Protein AF-A0A527Q162-F1 (afdb_monomer_lite)

Foldseek 3Di:
DVQVVCVVVVDHDDDDDDDAADDPVCPVQCVPPVSQCVSLVVDPVSHHHYPVVCVVVVCCCVDPVVD

Secondary structure (DSSP, 8-state):
-HHHHHGGGT---------SB--GGGHHHHT-HHHHHHHHHHSTT-SPBPGGGGHHHHHHHHSGGG-

pLDDT: mean 97.19, std 1.87, range [84.12, 98.44]

Radius of gyration: 16.28 Å; chains: 1; bounding box: 34×19×41 Å

Structure (mmCIF, N/CA/C/O backbone):
data_AF-A0A527Q162-F1
#
_entry.id   AF-A0A527Q162-F1
#
loop_
_atom_site.group_PDB
_atom_site.id
_atom_site.type_symbol
_atom_site.label_atom_id
_atom_site.label_alt_id
_at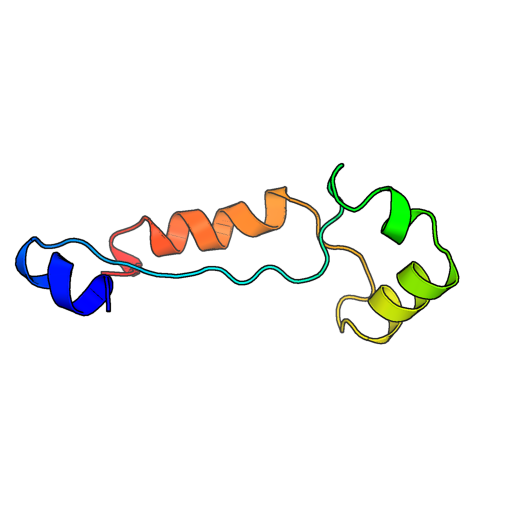om_site.label_comp_id
_atom_site.label_asym_id
_atom_site.label_entity_id
_atom_site.label_seq_id
_atom_site.pdbx_PDB_ins_code
_atom_site.Cartn_x
_atom_site.Cartn_y
_atom_site.Cartn_z
_atom_site.occupancy
_atom_site.B_iso_or_equiv
_atom_site.auth_seq_id
_atom_site.auth_comp_id
_atom_site.auth_asym_id
_atom_site.auth_atom_id
_atom_site.pdbx_PDB_model_num
ATOM 1 N N . SER A 1 1 ? -0.359 -10.247 19.907 1.00 92.50 1 SER A N 1
ATOM 2 C CA . SER A 1 1 ? -0.445 -9.450 18.666 1.00 92.50 1 SER A CA 1
ATOM 3 C C . SER A 1 1 ? -1.203 -8.191 19.012 1.00 92.50 1 SER A C 1
ATOM 5 O O . SER A 1 1 ? -2.105 -8.260 19.841 1.00 92.50 1 SER A O 1
ATOM 7 N N . THR A 1 2 ? -0.879 -7.059 18.388 1.00 97.44 2 THR A N 1
ATOM 8 C CA . THR A 1 2 ? -1.492 -5.765 18.731 1.00 97.44 2 THR A CA 1
ATOM 9 C C . THR A 1 2 ? -3.023 -5.800 18.628 1.00 97.44 2 THR A C 1
ATOM 11 O O . THR A 1 2 ? -3.704 -5.266 19.496 1.00 97.44 2 THR A O 1
ATOM 14 N N . ALA A 1 3 ? -3.572 -6.525 17.645 1.00 97.94 3 ALA A N 1
ATOM 15 C CA . ALA A 1 3 ? -5.013 -6.764 17.535 1.00 97.94 3 ALA A CA 1
ATOM 16 C C . ALA A 1 3 ? -5.603 -7.474 18.773 1.00 97.94 3 ALA A C 1
ATOM 18 O O . ALA A 1 3 ? -6.602 -7.022 19.325 1.00 97.94 3 ALA A O 1
ATOM 19 N N . ALA A 1 4 ? -4.973 -8.554 19.254 1.00 98.12 4 ALA A N 1
ATOM 20 C CA . ALA A 1 4 ? -5.456 -9.295 20.425 1.00 98.12 4 ALA A CA 1
ATOM 21 C C . ALA A 1 4 ? -5.380 -8.472 21.724 1.00 98.12 4 ALA A C 1
ATOM 23 O O . ALA A 1 4 ? -6.220 -8.624 22.608 1.00 98.12 4 ALA A O 1
ATOM 24 N N . GLU A 1 5 ? -4.383 -7.595 21.844 1.00 98.38 5 GLU A N 1
ATOM 25 C CA . GLU A 1 5 ? -4.178 -6.754 23.028 1.00 98.38 5 GLU A CA 1
ATOM 26 C C . GLU A 1 5 ? -5.171 -5.587 23.098 1.00 98.38 5 GLU A C 1
ATOM 28 O O . GLU A 1 5 ? -5.654 -5.249 24.183 1.00 98.38 5 GLU A O 1
ATOM 33 N N . LEU A 1 6 ? -5.497 -4.986 21.949 1.00 98.25 6 LEU A N 1
ATOM 34 C CA . LEU A 1 6 ? -6.310 -3.771 21.876 1.00 98.25 6 LEU A CA 1
ATOM 35 C C . LEU A 1 6 ? -7.784 -4.019 21.535 1.00 98.25 6 LEU A C 1
ATOM 37 O O . LEU A 1 6 ? -8.613 -3.150 21.804 1.00 98.25 6 LEU A O 1
ATOM 41 N N . GLY A 1 7 ? -8.144 -5.203 21.032 1.00 97.81 7 GLY A N 1
ATOM 42 C CA . GLY A 1 7 ? -9.519 -5.516 20.630 1.00 97.81 7 GLY A CA 1
ATOM 43 C C . GLY A 1 7 ? -10.550 -5.349 21.753 1.00 97.81 7 GLY A C 1
ATOM 44 O O . GLY A 1 7 ? -11.651 -4.864 21.512 1.00 97.81 7 GLY A O 1
ATOM 45 N N . ARG A 1 8 ? -10.180 -5.624 23.015 1.00 97.62 8 ARG A N 1
ATOM 46 C CA . ARG A 1 8 ? -11.061 -5.383 24.182 1.00 97.62 8 ARG A CA 1
ATOM 47 C C . ARG A 1 8 ? -11.429 -3.907 24.391 1.00 97.62 8 ARG A C 1
ATOM 49 O O . ARG A 1 8 ? -12.369 -3.614 25.119 1.00 97.62 8 ARG A O 1
ATOM 56 N N . HIS A 1 9 ? -10.659 -2.991 23.806 1.00 97.88 9 HIS A N 1
ATOM 57 C CA . HIS A 1 9 ? -10.903 -1.551 23.826 1.00 97.88 9 HIS A CA 1
ATOM 58 C C . HIS A 1 9 ? -11.666 -1.075 22.577 1.00 97.88 9 HIS A C 1
ATOM 60 O O . HIS A 1 9 ? -11.829 0.127 22.399 1.00 97.88 9 HIS A O 1
ATOM 66 N N . GLY A 1 10 ? -12.116 -1.996 21.714 1.00 96.50 10 GLY A N 1
ATOM 67 C CA . GLY A 1 10 ? -12.798 -1.672 20.460 1.00 96.50 10 GLY A CA 1
ATOM 68 C C . GLY A 1 10 ? -11.870 -1.136 19.367 1.00 96.50 10 GLY A C 1
ATOM 69 O O . GLY A 1 10 ? -12.336 -0.455 18.464 1.00 96.50 10 GLY A O 1
ATOM 70 N N . ILE A 1 11 ? -10.559 -1.397 19.452 1.00 97.62 11 ILE A N 1
ATOM 71 C CA . ILE A 1 11 ? -9.574 -0.925 18.469 1.00 97.62 11 ILE A CA 1
ATOM 72 C C . ILE A 1 11 ? -9.246 -2.056 17.491 1.00 97.62 11 ILE A C 1
ATOM 74 O O . ILE A 1 11 ? -8.716 -3.095 17.893 1.00 97.62 11 ILE A O 1
ATOM 78 N N . THR A 1 12 ? -9.494 -1.829 16.201 1.00 98.00 12 THR A N 1
ATOM 79 C CA . THR A 1 12 ? -9.055 -2.716 15.117 1.00 98.00 12 THR A CA 1
ATOM 80 C C . THR A 1 12 ? -7.606 -2.439 14.736 1.00 98.00 12 THR A C 1
ATOM 82 O O . THR A 1 12 ? -7.191 -1.284 14.637 1.00 98.00 12 THR A O 1
ATOM 85 N N . VAL A 1 13 ? -6.833 -3.491 14.464 1.00 98.00 13 VAL A N 1
ATOM 86 C CA . VAL A 1 13 ? -5.447 -3.362 13.999 1.00 98.00 13 VAL A CA 1
ATOM 87 C C . VAL A 1 13 ? -5.249 -4.230 12.768 1.00 98.00 13 VAL A C 1
ATOM 89 O O . VAL A 1 13 ? -5.305 -5.454 12.853 1.00 98.00 13 VAL A O 1
ATOM 92 N N . ASN A 1 14 ? -4.989 -3.575 11.641 1.00 97.81 14 ASN A N 1
ATOM 93 C CA . ASN A 1 14 ? -4.803 -4.187 10.331 1.00 97.81 14 ASN A CA 1
AT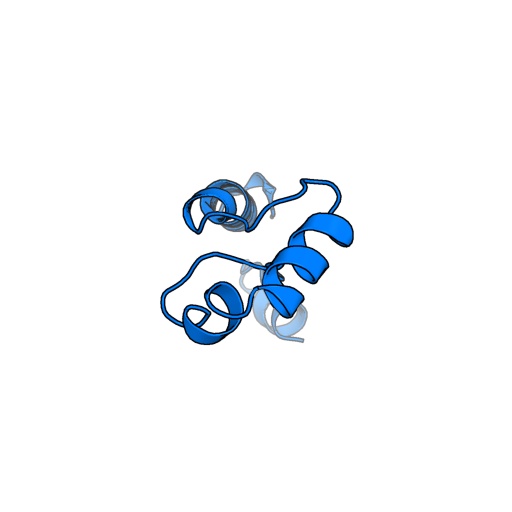OM 94 C C . ASN A 1 14 ? -3.476 -3.724 9.712 1.00 97.81 14 ASN A C 1
ATOM 96 O O . ASN A 1 14 ? -2.845 -2.786 10.200 1.00 97.81 14 ASN A O 1
ATOM 100 N N . ALA A 1 15 ? -3.057 -4.376 8.629 1.00 97.62 15 ALA A N 1
ATOM 101 C CA . ALA A 1 15 ? -1.864 -4.007 7.878 1.00 97.62 15 ALA A CA 1
ATOM 102 C C . ALA A 1 15 ? -2.176 -3.924 6.383 1.00 97.62 15 ALA A C 1
ATOM 104 O O . ALA A 1 15 ? -2.907 -4.755 5.846 1.00 97.62 15 ALA A O 1
ATOM 105 N N . ILE A 1 16 ? -1.574 -2.944 5.713 1.00 97.75 16 ILE A N 1
ATOM 106 C CA . ILE A 1 16 ? -1.507 -2.880 4.254 1.00 97.75 16 ILE A CA 1
ATOM 107 C C . ILE A 1 16 ? -0.072 -3.227 3.873 1.00 97.75 16 ILE A C 1
ATOM 109 O O . ILE A 1 16 ? 0.863 -2.657 4.433 1.00 97.75 16 ILE A O 1
ATOM 113 N N . ALA A 1 17 ? 0.097 -4.155 2.933 1.00 97.31 17 ALA A N 1
ATOM 114 C CA . ALA A 1 17 ? 1.385 -4.490 2.337 1.00 97.31 17 ALA A CA 1
ATOM 115 C C . ALA A 1 17 ? 1.390 -4.001 0.878 1.00 97.31 17 ALA A C 1
ATOM 117 O O . ALA A 1 17 ? 0.905 -4.717 -0.001 1.00 97.31 17 ALA A O 1
ATOM 118 N N . PRO A 1 18 ? 1.864 -2.770 0.611 1.00 95.81 18 PRO A N 1
ATOM 119 C CA . PRO A 1 18 ? 1.948 -2.246 -0.745 1.00 95.81 18 PRO A CA 1
ATOM 120 C C . PRO A 1 18 ? 2.891 -3.092 -1.612 1.00 95.81 18 PRO A C 1
ATOM 122 O O . PRO A 1 18 ? 3.901 -3.601 -1.129 1.00 95.81 18 PRO A O 1
ATOM 125 N N . GLY A 1 19 ? 2.568 -3.209 -2.902 1.00 95.69 19 GLY A N 1
ATOM 126 C CA . GLY A 1 19 ? 3.504 -3.675 -3.928 1.00 95.69 19 GLY A CA 1
ATOM 127 C C . GLY A 1 19 ? 4.535 -2.600 -4.303 1.00 95.69 19 GLY A C 1
ATOM 128 O O . GLY A 1 19 ? 4.990 -1.830 -3.459 1.00 95.69 19 GLY A O 1
ATOM 129 N N . TYR A 1 20 ? 4.887 -2.511 -5.588 1.00 97.19 20 TYR A N 1
ATOM 130 C CA . TYR A 1 20 ? 5.813 -1.491 -6.092 1.00 97.19 20 TYR A CA 1
ATOM 131 C C . TYR A 1 20 ? 5.089 -0.186 -6.418 1.00 97.19 20 TYR A C 1
ATOM 133 O O . TYR A 1 20 ? 4.321 -0.115 -7.376 1.00 97.19 20 TYR A O 1
ATOM 141 N N . PHE A 1 21 ? 5.357 0.848 -5.620 1.00 97.69 21 PHE A N 1
ATOM 142 C CA . PHE A 1 21 ? 4.775 2.178 -5.777 1.00 97.69 21 PHE A CA 1
ATOM 143 C C . PHE A 1 21 ? 5.818 3.195 -6.233 1.00 97.69 21 PHE A C 1
ATOM 145 O O . PHE A 1 21 ? 6.956 3.185 -5.752 1.00 97.69 21 PHE A O 1
ATOM 152 N N . ALA A 1 22 ? 5.403 4.086 -7.129 1.00 97.25 22 ALA A N 1
ATOM 153 C CA . ALA A 1 22 ? 6.185 5.213 -7.607 1.00 97.25 22 ALA A CA 1
ATOM 154 C C . ALA A 1 22 ? 6.241 6.307 -6.529 1.00 97.25 22 ALA A C 1
ATOM 156 O O . ALA A 1 22 ? 5.400 7.200 -6.468 1.00 97.25 22 ALA A O 1
ATOM 157 N N . THR A 1 23 ? 7.218 6.202 -5.632 1.00 97.31 23 THR A N 1
ATOM 158 C CA . THR A 1 23 ? 7.469 7.166 -4.552 1.00 97.31 23 THR A CA 1
ATOM 159 C C . THR A 1 23 ? 8.897 7.684 -4.636 1.00 97.31 23 THR A C 1
ATOM 161 O O . THR A 1 23 ? 9.761 7.040 -5.230 1.00 97.31 23 THR A O 1
ATOM 164 N N . GLU A 1 24 ? 9.175 8.809 -3.974 1.00 96.69 24 GLU A N 1
ATOM 165 C CA . GLU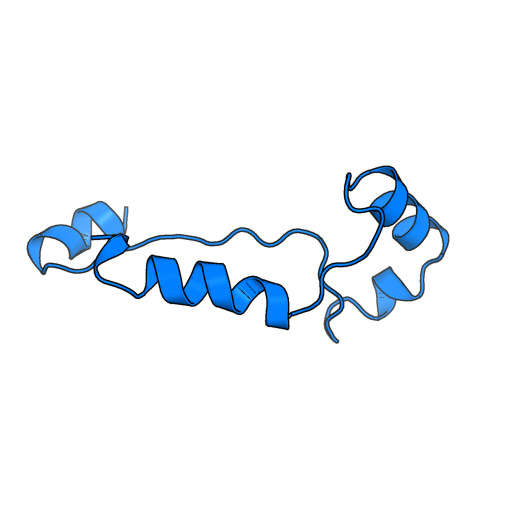 A 1 24 ? 10.534 9.358 -3.877 1.00 96.69 24 GLU A CA 1
ATOM 166 C C . GLU A 1 24 ? 11.540 8.316 -3.351 1.00 96.69 24 GLU A C 1
ATOM 168 O O . GLU A 1 24 ? 12.643 8.196 -3.888 1.00 96.69 24 GLU A O 1
ATOM 173 N N . LEU A 1 2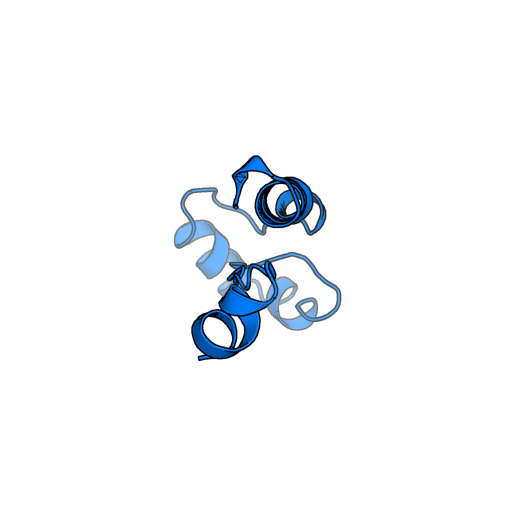5 ? 11.121 7.482 -2.389 1.00 95.88 25 LEU A N 1
ATOM 174 C CA . LEU A 1 25 ? 11.918 6.386 -1.827 1.00 95.88 25 LEU A CA 1
ATOM 175 C C . LEU A 1 25 ? 12.405 5.391 -2.895 1.00 95.88 25 LEU A C 1
ATOM 177 O O . LEU A 1 25 ? 13.499 4.845 -2.772 1.00 95.88 25 LEU A O 1
ATOM 181 N N . ASN A 1 26 ? 11.614 5.172 -3.947 1.00 96.88 26 ASN A N 1
ATOM 182 C CA . ASN A 1 26 ? 11.897 4.203 -5.004 1.00 96.88 26 ASN A CA 1
ATOM 183 C C . ASN A 1 26 ? 12.509 4.826 -6.266 1.00 96.88 26 ASN A C 1
ATOM 185 O O . ASN A 1 26 ? 12.707 4.110 -7.243 1.00 96.88 26 ASN A O 1
ATOM 189 N N . THR A 1 27 ? 12.871 6.114 -6.261 1.00 97.12 27 THR A N 1
ATOM 190 C CA . THR A 1 27 ? 13.414 6.816 -7.445 1.00 97.12 27 THR A CA 1
ATOM 191 C C . THR A 1 27 ? 14.599 6.078 -8.080 1.00 97.12 27 THR A C 1
ATOM 193 O O . THR A 1 27 ? 14.673 5.950 -9.304 1.00 97.12 27 THR A O 1
ATOM 196 N N . ALA A 1 28 ? 15.508 5.542 -7.258 1.00 97.75 28 ALA A N 1
ATOM 197 C CA . ALA A 1 28 ? 16.663 4.784 -7.739 1.00 97.75 28 ALA A CA 1
ATOM 198 C C . ALA A 1 28 ? 16.258 3.480 -8.450 1.00 97.75 28 ALA A C 1
ATOM 200 O O . ALA A 1 28 ? 16.834 3.147 -9.478 1.00 97.75 28 ALA A O 1
ATOM 201 N N . LEU A 1 29 ? 15.242 2.779 -7.935 1.00 97.38 29 LEU A N 1
ATOM 202 C CA . LEU A 1 29 ? 14.716 1.551 -8.537 1.00 97.38 29 LEU A CA 1
ATOM 203 C C . LEU A 1 29 ? 13.911 1.837 -9.807 1.00 97.38 29 LEU A C 1
ATOM 205 O O . LEU A 1 29 ? 13.986 1.076 -10.762 1.00 97.38 29 LEU A O 1
ATOM 209 N N . MET A 1 30 ? 13.163 2.940 -9.835 1.00 96.81 30 MET A N 1
ATOM 210 C CA . MET A 1 30 ? 12.413 3.364 -11.020 1.00 96.81 30 MET A CA 1
ATOM 211 C C . MET A 1 30 ? 13.342 3.755 -12.175 1.00 96.81 30 MET A C 1
ATOM 213 O O . MET A 1 30 ? 13.010 3.524 -13.335 1.00 96.81 30 MET A O 1
ATOM 217 N N . SER A 1 31 ? 14.506 4.329 -11.854 1.00 97.62 31 SER A N 1
ATOM 218 C CA . SER A 1 31 ? 15.526 4.722 -12.836 1.00 97.62 31 SER A CA 1
ATOM 219 C C . SER A 1 31 ? 16.340 3.536 -13.373 1.00 97.62 31 SER A C 1
ATOM 221 O O . SER A 1 31 ? 17.075 3.694 -14.344 1.00 97.62 31 SER A O 1
ATOM 223 N N . ASP A 1 32 ? 16.230 2.358 -12.754 1.00 98.44 32 ASP A N 1
ATOM 224 C CA . ASP A 1 32 ? 16.825 1.116 -13.245 1.00 98.44 32 ASP A CA 1
ATOM 225 C C . ASP A 1 32 ? 15.866 0.455 -14.248 1.00 98.44 32 ASP A C 1
ATOM 227 O O . ASP A 1 32 ? 14.834 -0.110 -13.883 1.00 98.44 32 ASP A O 1
ATOM 231 N N . GLU A 1 33 ? 16.214 0.520 -15.534 1.00 98.19 33 GLU A N 1
ATOM 232 C CA . GLU A 1 33 ? 15.407 -0.044 -16.621 1.00 98.19 33 GLU A CA 1
ATOM 233 C C . GLU A 1 33 ? 15.173 -1.555 -16.471 1.00 98.19 33 GLU A C 1
ATOM 235 O O . GLU A 1 33 ? 14.090 -2.051 -16.793 1.00 98.19 33 GLU A O 1
ATOM 240 N N . ALA A 1 34 ? 16.164 -2.302 -15.973 1.00 98.44 34 ALA A N 1
ATOM 241 C CA . ALA A 1 34 ? 16.034 -3.742 -15.788 1.00 98.44 34 ALA A CA 1
ATOM 242 C C . ALA A 1 34 ? 15.066 -4.053 -14.642 1.00 98.44 34 ALA A C 1
ATOM 244 O O . ALA A 1 34 ? 14.227 -4.951 -14.768 1.00 98.44 34 ALA A O 1
ATOM 245 N N . PHE A 1 35 ? 15.147 -3.287 -13.552 1.00 98.19 35 PHE A N 1
ATOM 246 C CA . PHE A 1 35 ? 14.235 -3.426 -12.424 1.00 98.19 35 PHE A CA 1
ATOM 247 C C . PHE A 1 35 ? 12.807 -3.012 -12.788 1.00 98.19 35 PHE A C 1
ATOM 249 O O . PHE A 1 35 ? 11.871 -3.765 -12.523 1.00 98.19 35 PHE A O 1
ATOM 256 N N . THR A 1 36 ? 12.628 -1.869 -13.452 1.00 98.12 36 THR A N 1
ATOM 257 C CA . THR A 1 36 ? 11.315 -1.400 -13.919 1.00 98.12 36 THR A CA 1
ATOM 258 C C . THR A 1 36 ? 10.663 -2.419 -14.848 1.00 98.12 36 THR A C 1
ATOM 260 O O . THR A 1 36 ? 9.528 -2.824 -14.601 1.00 98.12 36 THR A O 1
ATOM 263 N N . LYS A 1 37 ? 11.400 -2.942 -15.835 1.00 98.31 37 LYS A N 1
ATOM 264 C CA . LYS A 1 37 ? 10.887 -3.992 -16.723 1.00 98.31 37 LYS A CA 1
ATOM 265 C C . LYS A 1 37 ? 10.518 -5.265 -15.962 1.00 98.31 37 LYS A C 1
ATOM 267 O O . LYS A 1 37 ? 9.551 -5.945 -16.304 1.00 98.31 37 LYS A O 1
ATOM 272 N N . TRP A 1 38 ? 11.282 -5.620 -14.931 1.00 98.25 38 TRP A N 1
ATOM 273 C CA . TRP A 1 38 ? 10.938 -6.748 -14.071 1.00 98.25 38 TRP A CA 1
ATOM 274 C C . TRP A 1 38 ? 9.649 -6.491 -13.273 1.00 98.25 38 TRP A C 1
ATOM 276 O O . TRP A 1 38 ? 8.805 -7.382 -13.211 1.00 98.25 38 TRP A O 1
ATOM 286 N N . VAL A 1 39 ? 9.447 -5.288 -12.721 1.00 97.94 39 VAL A N 1
ATOM 287 C CA . VAL A 1 39 ? 8.200 -4.907 -12.030 1.00 97.94 39 VAL A CA 1
ATOM 288 C C . VAL A 1 39 ? 7.001 -5.007 -12.969 1.00 97.94 39 VAL A C 1
ATOM 290 O O . VAL A 1 39 ? 6.011 -5.642 -12.604 1.00 97.94 39 VAL A O 1
ATOM 293 N N . GLU A 1 40 ? 7.103 -4.427 -14.163 1.00 97.19 40 GLU A N 1
ATOM 294 C CA . GLU A 1 40 ? 6.069 -4.441 -15.204 1.00 97.19 40 GLU A CA 1
ATOM 295 C C . GLU A 1 40 ? 5.719 -5.886 -15.594 1.00 97.19 40 GLU A C 1
ATOM 297 O O . GLU A 1 40 ? 4.598 -6.342 -15.395 1.00 97.19 40 GLU A O 1
ATOM 302 N N . THR A 1 41 ? 6.716 -6.697 -15.948 1.00 97.56 41 THR A N 1
ATOM 303 C CA . THR A 1 41 ? 6.474 -8.096 -16.348 1.00 97.56 41 THR A CA 1
ATOM 304 C C . THR A 1 41 ? 6.005 -9.017 -15.218 1.00 97.56 41 THR A C 1
ATOM 306 O O . THR A 1 41 ? 5.314 -10.007 -15.475 1.00 97.56 41 THR A O 1
ATOM 309 N N . ARG A 1 42 ? 6.382 -8.750 -13.960 1.00 97.12 42 ARG A N 1
ATOM 310 C CA . ARG A 1 42 ? 6.010 -9.595 -12.813 1.00 97.12 42 ARG A CA 1
ATOM 311 C C . ARG A 1 42 ? 4.648 -9.231 -12.227 1.00 97.12 42 ARG A C 1
ATOM 313 O O . ARG A 1 42 ? 4.011 -10.102 -11.619 1.00 97.12 42 ARG A O 1
ATOM 320 N N . THR A 1 43 ? 4.228 -7.978 -12.384 1.00 96.94 43 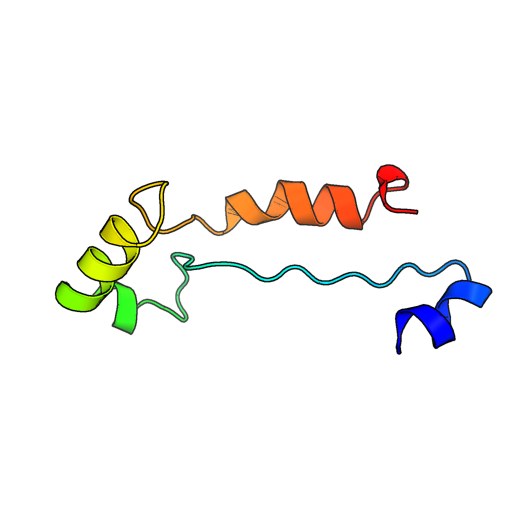THR A N 1
ATOM 321 C CA . THR A 1 43 ? 2.981 -7.433 -11.845 1.00 96.94 43 THR A CA 1
ATOM 322 C C . THR A 1 43 ? 1.891 -7.523 -12.911 1.00 96.94 43 THR A C 1
ATOM 324 O O . THR A 1 43 ? 2.044 -6.925 -13.965 1.00 96.94 43 THR A O 1
ATOM 327 N N . PRO A 1 44 ? 0.744 -8.181 -12.664 1.00 97.44 44 PRO A N 1
ATOM 328 C CA . PRO A 1 44 ? -0.304 -8.325 -13.683 1.00 97.44 44 PRO A CA 1
ATOM 329 C C . PRO A 1 44 ? -0.856 -7.011 -14.261 1.00 97.44 44 PRO A C 1
ATOM 331 O O . PRO A 1 44 ? -1.444 -7.023 -15.336 1.00 97.44 44 PRO A O 1
ATOM 334 N N . ALA A 1 45 ? -0.702 -5.895 -13.542 1.00 97.31 45 ALA A N 1
ATOM 335 C CA . ALA A 1 45 ? -1.098 -4.565 -14.001 1.00 97.31 45 ALA A CA 1
ATOM 336 C C . ALA A 1 45 ? -0.083 -3.904 -14.955 1.00 97.31 45 ALA A C 1
ATOM 338 O O . ALA A 1 45 ? -0.393 -2.842 -15.487 1.00 97.31 45 ALA A O 1
ATOM 339 N N . ASP A 1 46 ? 1.097 -4.505 -15.140 1.00 97.38 46 ASP A N 1
ATOM 340 C CA . ASP A 1 46 ? 2.151 -4.068 -16.065 1.00 97.38 46 ASP A CA 1
ATOM 341 C C . ASP A 1 46 ? 2.635 -2.627 -15.840 1.00 97.38 46 ASP A C 1
ATOM 343 O O . ASP A 1 46 ? 2.912 -1.880 -16.772 1.00 97.38 46 ASP A O 1
ATOM 347 N N . ARG A 1 47 ? 2.666 -2.192 -14.573 1.00 97.50 47 ARG A N 1
ATOM 348 C CA . ARG A 1 47 ? 3.067 -0.833 -14.187 1.00 97.50 47 ARG A CA 1
ATOM 349 C C . ARG A 1 47 ? 3.429 -0.727 -12.713 1.00 97.50 47 ARG A C 1
ATOM 351 O O . ARG A 1 47 ? 2.984 -1.524 -11.885 1.00 97.50 47 ARG A O 1
ATOM 358 N N . TRP A 1 48 ? 4.134 0.349 -12.380 1.00 98.06 48 TRP A N 1
ATOM 359 C CA . TRP A 1 48 ? 4.229 0.854 -11.014 1.00 98.06 48 TRP A CA 1
ATOM 360 C C . TRP A 1 48 ? 2.872 1.395 -10.542 1.00 98.06 48 TRP A C 1
ATOM 362 O O . TRP A 1 48 ? 2.152 2.069 -11.289 1.00 98.06 48 TRP A O 1
ATOM 372 N N . ALA A 1 49 ? 2.523 1.118 -9.289 1.00 97.69 49 ALA A N 1
ATOM 373 C CA . ALA A 1 49 ? 1.353 1.709 -8.656 1.00 97.69 49 ALA A CA 1
ATOM 374 C C . ALA A 1 49 ? 1.619 3.172 -8.266 1.00 97.69 49 ALA A C 1
ATOM 376 O O . ALA A 1 49 ? 2.754 3.554 -7.975 1.00 97.69 49 ALA A O 1
ATOM 377 N N . GLN A 1 50 ? 0.574 3.991 -8.247 1.00 97.56 50 GLN A N 1
ATOM 378 C CA . GLN A 1 50 ? 0.623 5.376 -7.783 1.00 97.56 50 GLN A CA 1
ATOM 379 C C . GLN A 1 50 ? 0.181 5.455 -6.316 1.00 97.56 50 GLN A C 1
ATOM 381 O O . GLN A 1 50 ? -0.738 4.727 -5.932 1.00 97.56 50 GLN A O 1
ATOM 386 N N . PRO A 1 51 ? 0.803 6.297 -5.468 1.00 95.94 51 PRO A N 1
ATOM 387 C CA . PRO A 1 51 ? 0.487 6.369 -4.035 1.00 95.94 51 PRO A CA 1
ATOM 388 C C . PRO A 1 51 ? -1.002 6.560 -3.717 1.00 95.94 51 PRO A C 1
ATOM 390 O O . PRO A 1 51 ? -1.501 6.012 -2.734 1.00 95.94 51 PRO A O 1
ATOM 393 N N . GLU A 1 52 ? -1.730 7.278 -4.570 1.00 96.12 52 GLU A N 1
ATOM 394 C CA . GLU A 1 52 ? -3.158 7.565 -4.427 1.00 96.12 52 GLU A CA 1
ATOM 395 C C . GLU A 1 52 ? -4.021 6.293 -4.466 1.00 96.12 52 GLU A C 1
ATOM 397 O O . GLU A 1 52 ? -5.099 6.257 -3.869 1.00 96.12 52 GLU A O 1
ATOM 402 N N . GLU A 1 53 ? -3.537 5.216 -5.094 1.00 97.25 53 GLU A N 1
ATOM 403 C CA . GLU A 1 53 ? -4.239 3.930 -5.171 1.00 97.25 53 GLU A CA 1
ATOM 404 C C . GLU A 1 53 ? -4.344 3.229 -3.802 1.00 97.25 53 GLU A C 1
ATOM 406 O O . GLU A 1 53 ? -5.217 2.382 -3.610 1.00 97.25 53 GLU A O 1
ATOM 411 N N . LEU A 1 54 ? -3.515 3.600 -2.815 1.00 96.88 54 LEU A N 1
ATOM 412 C CA . LEU A 1 54 ? -3.620 3.069 -1.448 1.00 96.88 54 LEU A CA 1
ATOM 413 C C . LEU A 1 54 ? -4.828 3.622 -0.689 1.00 96.88 54 LEU A C 1
ATOM 415 O O . LEU A 1 54 ? -5.313 2.974 0.243 1.00 96.88 54 LEU A O 1
ATOM 419 N N . GLY A 1 55 ? -5.324 4.802 -1.074 1.00 96.88 55 GLY A N 1
ATOM 420 C CA . GLY A 1 55 ? -6.341 5.531 -0.319 1.00 96.88 55 GLY A CA 1
ATOM 421 C C . GLY A 1 55 ? -7.611 4.717 -0.084 1.00 96.88 55 GLY A C 1
ATOM 422 O O . GLY A 1 55 ? -8.126 4.697 1.031 1.00 96.88 55 GLY A O 1
ATOM 423 N N . GLY A 1 56 ? -8.074 3.971 -1.091 1.00 97.62 56 GLY A N 1
ATOM 424 C CA . GLY A 1 56 ? -9.266 3.126 -0.961 1.00 97.62 56 GLY A CA 1
ATOM 425 C C . GLY A 1 56 ? -9.121 2.042 0.113 1.00 97.62 56 GLY A C 1
ATOM 426 O O . GLY A 1 56 ? -10.025 1.855 0.926 1.00 97.62 56 GLY A O 1
ATOM 427 N N . ALA A 1 57 ? -7.965 1.373 0.168 1.00 97.94 57 ALA A N 1
ATOM 428 C CA . ALA A 1 57 ? -7.687 0.357 1.182 1.00 97.94 57 ALA A CA 1
ATOM 429 C C . ALA A 1 57 ? -7.573 0.970 2.586 1.00 97.94 57 ALA A C 1
ATOM 431 O O . ALA A 1 57 ? -8.089 0.403 3.547 1.00 97.94 57 ALA A O 1
ATOM 432 N N . VAL A 1 58 ? -6.948 2.147 2.704 1.00 97.75 58 VAL A N 1
ATOM 433 C CA . VAL A 1 58 ? -6.855 2.883 3.975 1.00 97.75 58 VAL A CA 1
ATOM 434 C C . VAL A 1 58 ? -8.243 3.273 4.478 1.00 97.75 58 VAL A C 1
ATOM 436 O O . VAL A 1 58 ? -8.558 3.012 5.634 1.00 97.75 58 VAL A O 1
ATOM 439 N N . VAL A 1 59 ? -9.086 3.853 3.616 1.00 98.12 59 VAL A N 1
ATOM 440 C CA . VAL A 1 59 ? -10.454 4.252 3.979 1.00 98.12 59 VAL A CA 1
ATOM 441 C C 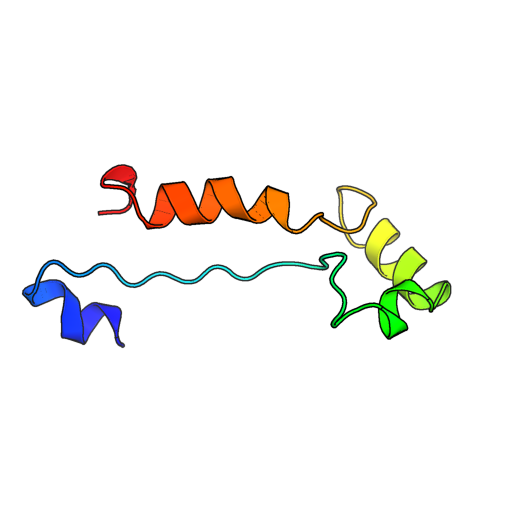. VAL A 1 59 ? -11.274 3.045 4.417 1.00 98.12 59 VAL A C 1
ATOM 443 O O . VAL A 1 59 ? -11.946 3.125 5.439 1.00 98.12 59 VAL A O 1
ATOM 446 N N . PHE A 1 60 ? -11.186 1.920 3.702 1.00 98.25 60 PHE A N 1
ATOM 447 C CA . PHE A 1 60 ? -11.863 0.689 4.107 1.00 98.25 60 PHE A CA 1
ATOM 448 C C . PHE A 1 60 ? -11.434 0.247 5.511 1.00 98.25 60 PHE A C 1
ATOM 450 O O . PHE A 1 60 ? -12.286 0.104 6.386 1.00 98.25 60 PHE A O 1
ATOM 457 N N . LEU A 1 61 ? -10.125 0.106 5.749 1.00 98.25 61 LEU A N 1
ATOM 458 C CA . LEU A 1 61 ? -9.588 -0.359 7.032 1.00 98.25 61 LEU A CA 1
ATOM 459 C C . LEU A 1 61 ? -9.806 0.623 8.192 1.00 98.25 61 LEU A C 1
ATOM 461 O O . LEU A 1 61 ? -9.745 0.206 9.345 1.00 98.25 61 LEU A O 1
ATOM 465 N N . ALA A 1 62 ? -10.027 1.905 7.898 1.00 97.81 62 ALA A N 1
ATOM 466 C CA . ALA A 1 62 ? -10.342 2.940 8.880 1.00 97.81 62 ALA A CA 1
ATOM 467 C C . ALA A 1 62 ? -11.854 3.137 9.101 1.00 97.81 62 ALA A C 1
ATOM 469 O O . ALA A 1 62 ? -12.241 3.935 9.953 1.00 97.81 62 ALA A O 1
ATOM 470 N N . SER A 1 63 ? -12.703 2.463 8.324 1.00 98.25 63 SER A N 1
ATOM 471 C CA . SER A 1 63 ? -14.160 2.568 8.417 1.00 98.25 63 SER A CA 1
ATOM 472 C C . SER A 1 63 ? -14.768 1.433 9.241 1.00 98.25 63 SER A C 1
ATOM 474 O O . SER A 1 63 ? -14.156 0.379 9.411 1.00 98.25 63 SER A O 1
ATOM 476 N N . ASP A 1 64 ? -16.030 1.598 9.641 1.00 97.44 64 ASP A N 1
ATOM 477 C CA . ASP A 1 64 ? -16.815 0.554 10.317 1.00 97.44 64 ASP A CA 1
ATOM 478 C C . ASP A 1 64 ? -16.964 -0.731 9.481 1.00 97.44 64 ASP A C 1
ATOM 480 O O . ASP A 1 64 ? -17.284 -1.787 10.018 1.00 97.44 64 ASP A O 1
ATOM 484 N N . ALA A 1 65 ? -16.718 -0.676 8.166 1.00 97.31 65 ALA A N 1
ATOM 485 C CA . ALA A 1 65 ? -16.768 -1.854 7.302 1.00 97.31 65 ALA A CA 1
ATOM 486 C C . ALA A 1 65 ? -15.652 -2.876 7.594 1.00 97.31 65 ALA A C 1
ATOM 488 O O . ALA A 1 65 ? -15.743 -4.013 7.130 1.00 97.31 65 ALA A O 1
ATOM 489 N N . ALA A 1 66 ? -14.607 -2.477 8.325 1.00 94.56 66 ALA A N 1
ATOM 490 C CA . ALA A 1 66 ? -13.492 -3.334 8.724 1.00 94.56 66 ALA A CA 1
ATOM 491 C C . ALA A 1 66 ? -13.521 -3.737 10.215 1.00 94.56 66 ALA A C 1
ATOM 493 O O . ALA A 1 66 ? -12.542 -4.326 10.686 1.00 94.56 66 ALA A O 1
ATOM 494 N N . ALA A 1 67 ? -14.597 -3.394 10.938 1.00 84.12 67 ALA A N 1
ATOM 495 C CA . ALA A 1 67 ? -14.800 -3.708 12.355 1.00 84.12 67 ALA A CA 1
ATOM 496 C C . ALA A 1 67 ? -15.092 -5.193 12.622 1.00 84.12 67 ALA A C 1
ATOM 498 O O . ALA A 1 67 ? -15.794 -5.831 11.802 1.00 84.12 67 ALA A O 1
#

Sequence (67 aa):
STAAELGRHGITVNAIAPGYFATELNTALMSDEAFTKWVETRTPADRWAQPEELGGAVVFLASDAAA